Protein AF-A0A817EAD5-F1 (afdb_monomer_lite)

pLDDT: mean 82.47, std 17.19, range [37.88, 97.5]

Secondary structure (DSSP, 8-state):
-----EEEEE-TTTT-TT-HHHHHT-S-EEESSHHHHHHHHHH-TTS-EEEEEEHHHHHHHHHHHTT-TTEEEEEEE---GGG---

Radius of gyration: 13.23 Å; chains: 1; bounding box: 44×28×30 Å

Structure (mmCIF, N/CA/C/O backbone):
data_AF-A0A817EAD5-F1
#
_entry.id   AF-A0A817EAD5-F1
#
loop_
_atom_site.group_PDB
_atom_site.id
_atom_site.type_symbol
_atom_site.label_atom_id
_atom_site.labe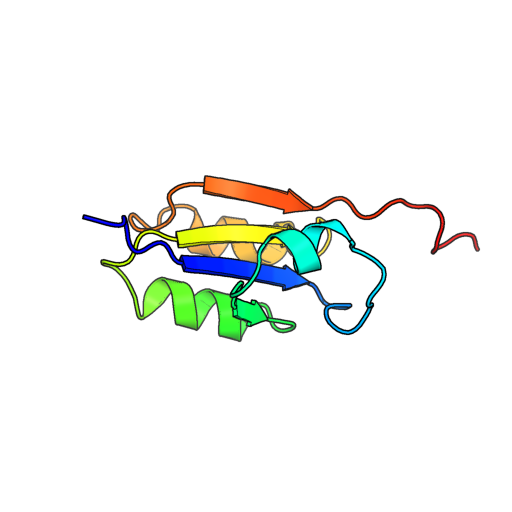l_alt_id
_atom_site.label_comp_id
_atom_site.label_asym_id
_atom_site.label_entity_id
_atom_site.label_seq_id
_atom_site.pdbx_PDB_ins_code
_atom_site.Cartn_x
_atom_site.Cartn_y
_atom_site.Cartn_z
_atom_site.occupancy
_atom_site.B_iso_or_equiv
_atom_site.auth_seq_id
_atom_site.auth_comp_id
_atom_site.auth_asym_id
_atom_site.auth_atom_id
_atom_site.pdbx_PDB_model_num
ATOM 1 N N . MET A 1 1 ? -18.049 -19.934 -0.274 1.00 40.31 1 MET A N 1
ATOM 2 C CA . MET A 1 1 ? -18.001 -18.485 0.002 1.00 40.31 1 MET A CA 1
ATOM 3 C C . MET A 1 1 ? -16.562 -18.055 -0.229 1.00 40.31 1 MET A C 1
ATOM 5 O O . MET A 1 1 ? -15.703 -18.519 0.508 1.00 40.31 1 MET A O 1
ATOM 9 N N . MET A 1 2 ? -16.270 -17.338 -1.317 1.00 50.97 2 MET A N 1
ATOM 10 C CA . MET A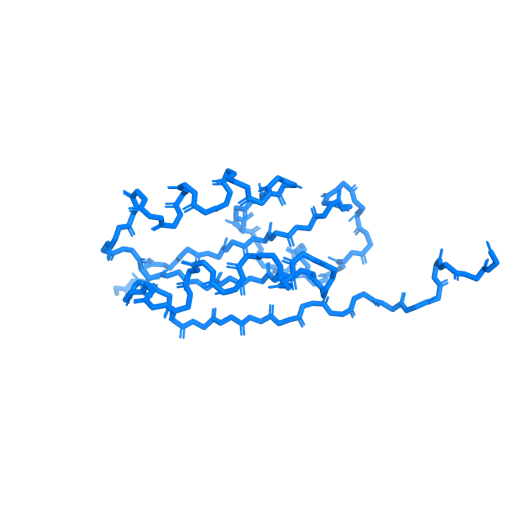 1 2 ? -14.922 -16.794 -1.527 1.00 50.97 2 MET A CA 1
ATOM 11 C C . MET A 1 2 ? -14.743 -15.621 -0.565 1.00 50.97 2 MET A C 1
ATOM 13 O O . MET A 1 2 ? -15.626 -14.773 -0.473 1.00 50.97 2 MET A O 1
ATOM 17 N N . LEU A 1 3 ? -13.645 -15.614 0.187 1.00 53.94 3 LEU A N 1
ATOM 18 C CA . LEU A 1 3 ? -13.247 -14.453 0.973 1.00 53.94 3 LEU A CA 1
ATOM 19 C C . LEU A 1 3 ? -12.919 -13.338 -0.021 1.00 53.94 3 LEU A C 1
ATOM 21 O O . LEU A 1 3 ? -12.039 -13.512 -0.860 1.00 53.94 3 LEU A O 1
ATOM 25 N N . GLN A 1 4 ? -13.658 -12.235 0.034 1.00 72.31 4 GLN A N 1
ATOM 26 C CA . GLN A 1 4 ? -13.336 -11.037 -0.728 1.00 72.31 4 GLN A CA 1
ATOM 27 C C . GLN A 1 4 ? -12.232 -10.312 0.043 1.00 72.31 4 GLN A C 1
ATOM 29 O O . GLN A 1 4 ? -12.447 -9.890 1.176 1.00 72.31 4 GLN A O 1
ATOM 34 N N . TYR A 1 5 ? -11.033 -10.265 -0.527 1.00 78.88 5 TYR A N 1
ATOM 35 C CA . TYR A 1 5 ? -9.873 -9.598 0.054 1.00 78.88 5 TYR A CA 1
ATOM 36 C C . TYR A 1 5 ? -9.317 -8.595 -0.951 1.00 78.88 5 TYR A C 1
ATOM 38 O O . TYR A 1 5 ? -9.323 -8.855 -2.155 1.00 78.88 5 TYR A O 1
ATOM 46 N N . ASN A 1 6 ? -8.818 -7.466 -0.456 1.00 91.38 6 ASN A N 1
ATOM 47 C CA . ASN A 1 6 ? -8.223 -6.433 -1.294 1.00 91.38 6 ASN A CA 1
ATOM 48 C C . ASN A 1 6 ? -6.701 -6.511 -1.181 1.00 91.38 6 ASN A C 1
ATOM 50 O O . ASN A 1 6 ? -6.140 -6.321 -0.102 1.00 91.38 6 ASN A O 1
ATOM 54 N N . ILE A 1 7 ? -6.027 -6.804 -2.293 1.00 93.38 7 ILE A N 1
ATOM 55 C CA . ILE A 1 7 ? -4.566 -6.719 -2.374 1.00 93.38 7 ILE A CA 1
ATOM 56 C C . ILE A 1 7 ? -4.219 -5.356 -2.949 1.00 93.38 7 ILE A C 1
ATOM 58 O O . ILE A 1 7 ? -4.596 -5.052 -4.080 1.00 93.38 7 ILE A O 1
ATOM 62 N N . LEU A 1 8 ? -3.479 -4.560 -2.184 1.00 94.19 8 LEU A N 1
ATOM 63 C CA . LEU A 1 8 ? -2.962 -3.276 -2.635 1.00 94.19 8 LEU A CA 1
ATOM 64 C C . LEU A 1 8 ? -1.462 -3.394 -2.894 1.00 94.19 8 LEU A C 1
ATOM 66 O O . LEU A 1 8 ? -0.733 -3.973 -2.090 1.00 94.19 8 LEU A O 1
ATOM 70 N N . TRP A 1 9 ? -0.996 -2.823 -3.998 1.00 93.00 9 TRP A N 1
ATOM 71 C CA . TRP A 1 9 ? 0.417 -2.734 -4.347 1.00 93.00 9 TRP A CA 1
ATOM 72 C C . TRP A 1 9 ? 0.830 -1.267 -4.444 1.00 93.00 9 TRP A C 1
ATOM 74 O O . TRP A 1 9 ? 0.462 -0.580 -5.398 1.00 93.00 9 TRP A O 1
ATOM 84 N N . LEU A 1 10 ? 1.608 -0.794 -3.474 1.00 92.88 10 LEU A N 1
ATOM 85 C CA . LEU A 1 10 ? 2.158 0.558 -3.446 1.00 92.88 10 LEU A CA 1
ATOM 86 C C . LEU A 1 10 ? 3.631 0.536 -3.863 1.00 92.88 10 LEU A C 1
ATOM 88 O O . LEU A 1 10 ? 4.495 0.081 -3.109 1.00 92.88 10 LEU A O 1
ATOM 92 N N . ASP A 1 11 ? 3.913 1.040 -5.063 1.00 88.88 11 ASP A N 1
ATOM 93 C CA . ASP A 1 11 ? 5.274 1.163 -5.581 1.00 88.88 11 ASP A CA 1
ATOM 94 C C . ASP A 1 11 ? 5.401 2.292 -6.617 1.00 88.88 11 ASP A C 1
ATOM 96 O O . ASP A 1 11 ? 4.555 2.437 -7.500 1.00 88.88 11 ASP A O 1
ATOM 100 N N . GLN A 1 12 ? 6.483 3.073 -6.542 1.00 82.56 12 GLN A N 1
ATOM 101 C CA . GLN A 1 12 ? 6.745 4.188 -7.465 1.00 82.56 12 GLN A CA 1
ATOM 102 C C . GLN A 1 12 ? 6.988 3.717 -8.907 1.00 82.56 12 GLN A C 1
ATOM 104 O O . GLN A 1 12 ? 6.571 4.396 -9.842 1.00 82.56 12 GLN A O 1
ATOM 109 N N . ASN A 1 13 ? 7.585 2.536 -9.092 1.00 72.56 13 ASN A N 1
ATOM 110 C CA . ASN A 1 13 ? 7.869 1.941 -10.399 1.00 72.56 13 ASN A CA 1
ATOM 111 C C . ASN A 1 13 ? 6.813 0.900 -10.790 1.00 72.56 13 ASN A C 1
ATOM 113 O O . ASN A 1 13 ? 7.108 -0.088 -11.463 1.00 72.56 13 ASN A O 1
ATOM 117 N N . SER A 1 14 ? 5.547 1.133 -10.428 1.00 58.00 14 SER A N 1
ATOM 118 C CA . SER A 1 14 ? 4.446 0.221 -10.762 1.00 58.00 14 SER A CA 1
ATOM 119 C C . SER A 1 14 ? 4.196 0.054 -12.278 1.00 58.00 14 SER A C 1
ATOM 121 O O . SER A 1 14 ? 3.328 -0.718 -12.679 1.00 58.00 14 SER A O 1
ATOM 123 N N . SER A 1 15 ? 4.936 0.731 -13.151 1.00 56.31 15 SER A N 1
ATOM 124 C CA . SER A 1 15 ? 4.927 0.479 -14.593 1.00 56.31 15 SER A CA 1
ATOM 125 C C . SER A 1 15 ? 5.936 -0.581 -15.049 1.00 56.31 15 SER A C 1
ATOM 127 O O . SER A 1 15 ? 5.898 -0.944 -16.221 1.00 56.31 15 SER A O 1
ATOM 129 N N . ASP A 1 16 ? 6.826 -1.078 -14.179 1.00 58.41 16 ASP A N 1
ATOM 130 C CA . ASP A 1 16 ? 7.817 -2.091 -14.553 1.00 58.41 16 ASP A CA 1
ATOM 131 C C . ASP A 1 16 ? 7.170 -3.493 -14.658 1.00 58.41 16 ASP A C 1
ATOM 133 O O . ASP A 1 16 ? 6.714 -4.051 -13.648 1.00 58.41 16 ASP A O 1
ATOM 137 N N . PRO A 1 17 ? 7.129 -4.106 -15.859 1.00 53.41 17 PRO A N 1
ATOM 138 C CA . PRO A 1 17 ? 6.613 -5.458 -16.057 1.00 53.41 17 PRO A CA 1
ATOM 139 C C . PRO A 1 17 ? 7.441 -6.544 -15.343 1.00 53.41 17 PRO A C 1
ATOM 141 O O . PRO A 1 17 ? 7.014 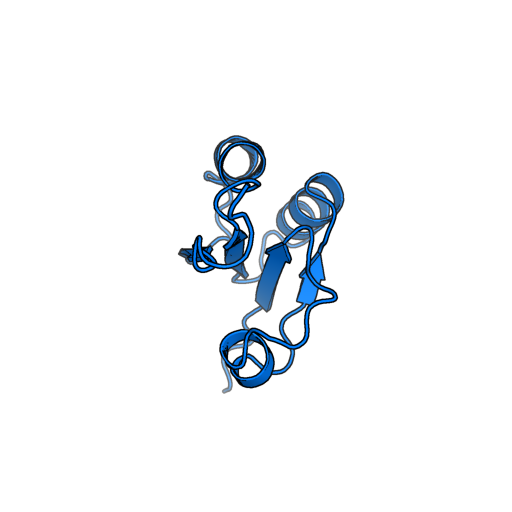-7.701 -15.308 1.00 53.41 17 PRO A O 1
ATOM 144 N N . MET A 1 18 ? 8.623 -6.219 -14.792 1.00 50.41 18 MET A N 1
ATOM 145 C CA . MET A 1 18 ? 9.591 -7.205 -14.287 1.00 50.41 18 MET A CA 1
ATOM 146 C C . MET A 1 18 ? 9.199 -7.965 -13.019 1.00 50.41 18 MET A C 1
ATOM 148 O O . MET A 1 18 ? 9.798 -9.010 -12.750 1.00 50.41 18 MET A O 1
ATOM 152 N N . SER A 1 19 ? 8.193 -7.557 -12.242 1.00 59.12 19 SER A N 1
ATOM 153 C CA . SER A 1 19 ? 7.768 -8.412 -11.127 1.00 59.12 19 SER A CA 1
ATOM 154 C C . SER A 1 19 ? 6.780 -9.470 -11.624 1.00 59.12 19 SER A C 1
ATOM 156 O O . SER A 1 19 ? 5.564 -9.352 -11.497 1.00 59.12 19 SER A O 1
ATOM 158 N N . SER A 1 20 ? 7.313 -10.584 -12.137 1.00 65.31 20 SER A N 1
ATOM 159 C CA . SER A 1 20 ? 6.561 -11.840 -12.337 1.00 65.31 20 SER A CA 1
ATOM 160 C C . SER A 1 20 ? 5.699 -12.220 -11.120 1.00 65.31 20 SER A C 1
ATOM 162 O O . SER A 1 20 ? 4.714 -12.943 -11.245 1.00 65.31 20 SER A O 1
ATOM 164 N N . PHE A 1 21 ? 6.059 -11.710 -9.941 1.00 74.88 21 PHE A N 1
ATOM 165 C CA . PHE A 1 21 ? 5.273 -11.767 -8.723 1.00 74.88 21 PHE A CA 1
ATOM 166 C C . PHE A 1 21 ? 3.973 -10.950 -8.784 1.00 74.88 21 PHE A C 1
ATOM 168 O O . PHE A 1 21 ? 2.921 -11.518 -8.517 1.00 74.88 21 PHE A O 1
ATOM 175 N N . ARG A 1 22 ? 3.989 -9.672 -9.192 1.00 76.19 22 ARG A N 1
ATOM 176 C CA . ARG A 1 22 ? 2.762 -8.863 -9.282 1.00 76.19 22 ARG A CA 1
ATOM 177 C C . ARG A 1 22 ? 1.774 -9.426 -10.294 1.00 76.19 22 ARG A C 1
ATOM 179 O O . ARG A 1 22 ? 0.592 -9.504 -9.992 1.00 76.19 22 ARG A O 1
ATOM 186 N N . ALA A 1 23 ? 2.252 -9.894 -11.446 1.00 75.75 23 ALA A N 1
ATOM 187 C CA . ALA A 1 23 ? 1.390 -10.551 -12.431 1.00 75.75 23 ALA A CA 1
ATOM 188 C C . ALA A 1 23 ? 0.688 -11.803 -11.861 1.00 75.75 23 ALA A C 1
ATOM 190 O O . ALA A 1 23 ? -0.443 -12.100 -12.232 1.00 75.75 23 ALA A O 1
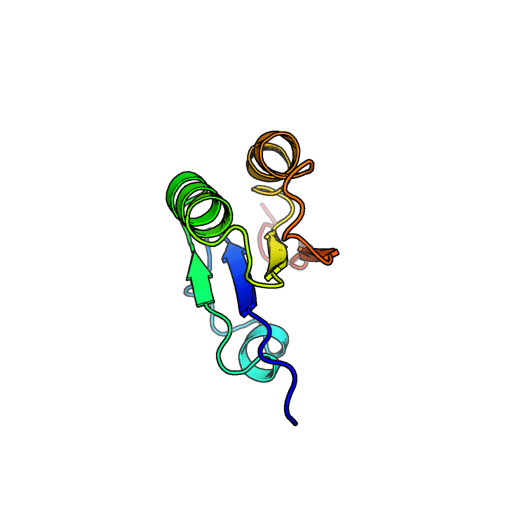ATOM 191 N N . LYS A 1 24 ? 1.329 -12.520 -10.925 1.00 81.38 24 LYS A N 1
ATOM 192 C CA . LYS A 1 24 ? 0.731 -13.675 -10.229 1.00 81.38 24 LYS A CA 1
ATOM 193 C C . LYS A 1 24 ? -0.298 -13.288 -9.166 1.00 81.38 24 LYS A C 1
ATOM 195 O O . LYS A 1 24 ? -1.069 -14.151 -8.762 1.00 81.38 24 LYS A O 1
ATOM 200 N N . LEU A 1 25 ? -0.314 -12.033 -8.713 1.00 79.81 25 LEU A N 1
ATOM 201 C CA . LEU A 1 25 ? -1.298 -11.540 -7.746 1.00 79.81 25 LEU A CA 1
ATOM 202 C C . LEU A 1 25 ? -2.652 -11.209 -8.392 1.00 79.81 25 LEU A C 1
ATOM 204 O O . LEU A 1 25 ? -3.616 -10.995 -7.662 1.00 79.81 25 LEU A O 1
ATOM 208 N N . GLY A 1 26 ? -2.745 -11.205 -9.727 1.00 79.88 26 GLY A N 1
ATOM 209 C CA . GLY A 1 26 ? -3.995 -10.964 -10.447 1.00 79.88 26 GLY A CA 1
ATOM 210 C C . GLY A 1 26 ? -4.503 -9.535 -10.252 1.00 79.88 26 GLY A C 1
ATOM 211 O O . GLY A 1 26 ? -3.794 -8.582 -10.572 1.00 79.88 26 GLY A O 1
ATOM 212 N N . ASP A 1 27 ? -5.710 -9.396 -9.702 1.00 81.12 27 ASP A N 1
ATOM 213 C CA . ASP A 1 27 ? -6.467 -8.140 -9.568 1.00 81.12 27 ASP A CA 1
ATOM 214 C C . ASP A 1 27 ? -5.969 -7.225 -8.427 1.00 81.12 27 ASP A C 1
ATOM 216 O O . ASP A 1 27 ? -6.750 -6.537 -7.770 1.00 81.12 27 ASP A O 1
ATOM 220 N N . ALA A 1 28 ? -4.660 -7.212 -8.158 1.00 88.44 28 ALA A N 1
ATOM 221 C CA . ALA A 1 28 ? -4.084 -6.313 -7.164 1.00 88.44 28 ALA A CA 1
ATOM 222 C C . ALA A 1 28 ? -4.259 -4.850 -7.602 1.00 88.44 28 ALA A C 1
ATOM 224 O O . ALA A 1 28 ? -3.769 -4.439 -8.659 1.00 88.44 28 ALA A O 1
ATOM 225 N N . GLN A 1 29 ? -4.914 -4.047 -6.765 1.00 91.62 29 GLN A N 1
ATOM 226 C CA . GLN A 1 29 ? -5.076 -2.619 -7.004 1.00 91.62 29 GLN A CA 1
ATOM 227 C C . GLN A 1 29 ? -3.759 -1.899 -6.735 1.00 91.62 29 GLN A C 1
ATOM 229 O O . GLN A 1 29 ? -3.101 -2.131 -5.723 1.00 91.62 29 GLN A O 1
ATOM 234 N N . THR A 1 30 ? -3.353 -1.016 -7.641 1.00 91.00 30 THR A N 1
ATOM 235 C CA . THR A 1 30 ? -2.002 -0.455 -7.609 1.00 91.00 30 THR A CA 1
ATOM 236 C C . THR A 1 30 ? -1.996 1.042 -7.427 1.00 91.00 30 THR A C 1
ATOM 238 O O . THR A 1 30 ? -2.765 1.751 -8.072 1.00 91.00 30 THR A O 1
ATOM 241 N N . PHE A 1 31 ? -1.068 1.508 -6.602 1.00 93.31 31 PHE A N 1
ATOM 242 C CA . PHE A 1 31 ? -0.849 2.912 -6.306 1.00 93.31 31 PHE A CA 1
ATOM 243 C C . PHE A 1 31 ? 0.620 3.257 -6.536 1.00 93.31 31 PHE A C 1
ATOM 245 O O . PHE A 1 31 ? 1.517 2.503 -6.161 1.00 93.31 31 PHE A O 1
ATOM 252 N N . THR A 1 32 ? 0.865 4.417 -7.135 1.00 91.12 32 THR A N 1
ATOM 253 C CA . THR A 1 32 ? 2.200 5.034 -7.229 1.00 91.12 32 THR A CA 1
ATOM 254 C C . THR A 1 32 ? 2.373 6.178 -6.237 1.00 91.12 32 THR A C 1
ATOM 256 O O . THR A 1 32 ? 3.498 6.575 -5.941 1.00 91.12 32 THR A O 1
ATOM 259 N N . ASN A 1 33 ? 1.261 6.704 -5.719 1.00 93.69 33 ASN A N 1
ATOM 260 C CA . ASN A 1 33 ? 1.210 7.795 -4.763 1.00 93.69 33 ASN A CA 1
ATOM 261 C C . ASN A 1 33 ? 0.830 7.262 -3.374 1.00 93.69 33 ASN A C 1
ATOM 263 O O . ASN A 1 33 ? -0.139 6.515 -3.222 1.00 93.69 33 ASN A O 1
ATOM 267 N N . VAL A 1 34 ? 1.592 7.667 -2.359 1.00 94.81 34 VAL A N 1
ATOM 268 C CA . VAL A 1 34 ? 1.386 7.248 -0.968 1.00 94.81 34 VAL A CA 1
ATOM 269 C C . VAL A 1 34 ? 0.051 7.756 -0.418 1.00 94.81 34 VAL A C 1
ATOM 271 O O . VAL A 1 34 ? -0.677 6.989 0.208 1.00 94.81 34 VAL A O 1
ATOM 274 N N . ASN A 1 35 ? -0.312 9.010 -0.692 1.00 96.50 35 ASN A N 1
ATOM 275 C CA . ASN A 1 35 ? -1.536 9.617 -0.167 1.00 96.50 35 ASN A CA 1
ATOM 276 C C . ASN A 1 35 ? -2.790 8.946 -0.725 1.00 96.50 35 ASN A C 1
ATOM 278 O O . ASN A 1 35 ? -3.720 8.686 0.033 1.00 96.50 35 ASN A O 1
ATOM 282 N N . ASP A 1 36 ? -2.795 8.602 -2.013 1.00 97.25 36 ASP A N 1
ATOM 283 C CA . ASP A 1 36 ? -3.927 7.908 -2.636 1.00 97.25 36 ASP A CA 1
ATOM 284 C C . ASP A 1 36 ? -4.126 6.517 -2.011 1.00 97.25 36 ASP A C 1
ATOM 286 O O . ASP A 1 36 ? -5.254 6.105 -1.729 1.00 97.25 36 ASP A O 1
ATOM 290 N N . CYS A 1 37 ? -3.026 5.813 -1.715 1.00 96.69 37 CYS A N 1
ATOM 291 C CA . CYS A 1 37 ? -3.071 4.528 -1.019 1.00 96.69 37 CYS A CA 1
ATOM 292 C C . CYS A 1 37 ? -3.616 4.671 0.412 1.00 96.69 37 CYS A C 1
ATOM 294 O O . CYS A 1 37 ? -4.444 3.865 0.838 1.00 96.69 37 CYS A O 1
ATOM 296 N N . ILE A 1 38 ? -3.179 5.695 1.155 1.00 97.19 38 ILE A N 1
ATOM 297 C CA . ILE A 1 38 ? -3.662 5.975 2.519 1.00 97.19 38 ILE A CA 1
ATOM 298 C C . ILE A 1 38 ? -5.158 6.292 2.499 1.00 97.19 38 ILE A C 1
ATOM 300 O O . ILE A 1 38 ? -5.924 5.700 3.261 1.00 97.19 38 ILE A O 1
ATOM 304 N N . GLN A 1 39 ? -5.586 7.185 1.603 1.00 97.50 39 GLN A N 1
ATOM 305 C CA . GLN A 1 39 ? -6.991 7.563 1.462 1.00 97.50 39 GLN A CA 1
ATOM 306 C C . GLN A 1 39 ? -7.866 6.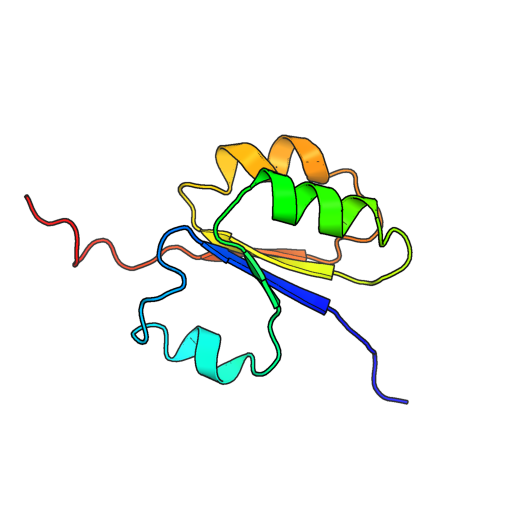357 1.119 1.00 97.50 39 GLN A C 1
ATOM 308 O O . GLN A 1 39 ? -8.963 6.220 1.663 1.00 97.50 39 GLN A O 1
ATOM 313 N N . TYR A 1 40 ? -7.385 5.452 0.265 1.00 96.44 40 TYR A N 1
ATOM 314 C CA . TYR A 1 40 ? -8.108 4.223 -0.042 1.00 96.44 40 TYR A CA 1
ATOM 315 C C . TYR A 1 40 ? -8.296 3.347 1.204 1.00 96.44 40 TYR A C 1
ATOM 317 O O . TYR A 1 40 ? -9.423 2.962 1.513 1.00 96.44 40 TYR A O 1
ATOM 325 N N . ILE A 1 41 ? -7.224 3.086 1.961 1.00 96.19 41 ILE A N 1
ATOM 326 C CA . ILE A 1 41 ? -7.284 2.257 3.178 1.00 96.19 41 ILE A CA 1
ATOM 327 C C . ILE A 1 41 ? -8.258 2.853 4.200 1.00 96.19 41 ILE A C 1
ATOM 329 O O . ILE A 1 41 ? -9.071 2.131 4.773 1.00 96.19 41 ILE A O 1
ATOM 333 N N . GLN A 1 42 ? -8.213 4.169 4.401 1.00 95.25 42 GLN A N 1
ATOM 334 C CA . GLN A 1 42 ? -9.055 4.859 5.381 1.00 95.25 42 GLN A CA 1
ATOM 335 C C . GLN A 1 42 ? -10.527 4.960 4.953 1.00 95.25 42 GLN A C 1
ATOM 337 O O . GLN A 1 42 ? -11.413 4.966 5.806 1.00 95.25 42 GLN A O 1
ATOM 342 N N . SER A 1 43 ? -10.806 5.025 3.648 1.00 95.88 43 SER A N 1
ATOM 343 C CA . SER A 1 43 ? -12.179 5.087 3.121 1.00 95.88 43 SER A CA 1
ATOM 344 C C . SER A 1 43 ? -12.889 3.730 3.073 1.00 95.88 43 SER A C 1
ATOM 346 O O . SER A 1 43 ? -14.111 3.705 2.930 1.00 95.88 43 SER A O 1
ATOM 348 N N . HIS A 1 44 ? -12.164 2.622 3.267 1.00 93.88 44 HIS A N 1
ATOM 349 C CA . HIS A 1 44 ? -12.703 1.255 3.260 1.00 93.88 44 HIS A CA 1
ATOM 350 C C . HIS A 1 44 ? -12.479 0.532 4.605 1.00 93.88 44 HIS A C 1
ATOM 352 O O . HIS A 1 44 ? -11.858 -0.533 4.647 1.00 93.88 44 HIS A O 1
ATOM 358 N N . PRO A 1 45 ? -12.981 1.062 5.738 1.00 93.12 45 PRO A N 1
ATOM 359 C CA . PRO A 1 45 ? -12.634 0.577 7.080 1.00 93.12 45 PRO A CA 1
ATOM 360 C C . PRO A 1 45 ? -13.138 -0.838 7.416 1.00 93.12 45 PRO A C 1
ATOM 362 O O . PRO A 1 45 ? -12.739 -1.392 8.435 1.00 93.12 45 PRO A O 1
ATOM 365 N N . ASN A 1 46 ? -14.014 -1.423 6.594 1.00 92.50 46 ASN A N 1
ATOM 366 C CA . ASN A 1 46 ? -14.568 -2.765 6.811 1.00 92.50 46 ASN A CA 1
ATOM 367 C C . ASN A 1 46 ? -13.960 -3.828 5.885 1.00 92.50 46 ASN A C 1
ATOM 369 O O . ASN A 1 46 ? -14.269 -5.011 6.031 1.00 92.50 46 ASN A O 1
ATOM 373 N N . ASP A 1 47 ? -13.108 -3.420 4.945 1.00 92.25 47 ASP A N 1
ATOM 374 C CA . ASP A 1 47 ? -12.588 -4.310 3.918 1.00 92.25 47 ASP A CA 1
ATOM 375 C C . ASP A 1 47 ? -11.237 -4.892 4.347 1.00 92.25 47 ASP A C 1
ATOM 377 O O . ASP A 1 47 ? -10.312 -4.125 4.598 1.00 92.25 47 ASP A O 1
ATOM 381 N N . PRO A 1 48 ? -11.055 -6.222 4.398 1.00 94.19 48 PRO A N 1
ATOM 382 C CA . PRO A 1 48 ? -9.762 -6.803 4.737 1.00 94.19 48 PRO A CA 1
ATOM 383 C C . PRO A 1 48 ? -8.729 -6.499 3.643 1.00 94.19 48 PRO A C 1
ATOM 385 O O . PRO A 1 48 ? -8.853 -6.949 2.497 1.00 94.19 48 PRO A O 1
ATOM 388 N N . ILE A 1 49 ? -7.692 -5.749 4.013 1.00 95.31 49 ILE A N 1
ATOM 389 C CA . ILE A 1 49 ? -6.646 -5.261 3.116 1.00 95.31 49 ILE A CA 1
ATOM 390 C C . ILE A 1 49 ? -5.312 -5.950 3.409 1.00 95.31 49 ILE A C 1
ATOM 392 O O . ILE A 1 49 ? -4.815 -5.962 4.537 1.00 95.31 49 ILE A O 1
ATOM 396 N N . TYR A 1 50 ? -4.693 -6.457 2.349 1.00 95.00 50 TYR A N 1
ATOM 397 C CA . TYR A 1 50 ? -3.306 -6.902 2.322 1.00 95.00 50 TYR A CA 1
ATOM 398 C C . TYR A 1 50 ? -2.492 -5.875 1.542 1.00 95.00 50 TYR A C 1
ATOM 400 O O . TYR A 1 50 ? -2.694 -5.704 0.339 1.00 95.00 50 TYR A O 1
ATOM 408 N N . LEU A 1 51 ? -1.573 -5.187 2.214 1.00 95.31 51 LEU A N 1
ATOM 409 C CA . LEU A 1 51 ? -0.731 -4.179 1.578 1.00 95.31 51 LEU A CA 1
ATOM 410 C C . LEU A 1 51 ? 0.627 -4.779 1.228 1.00 95.31 51 LEU A C 1
ATOM 412 O O . LEU A 1 51 ? 1.346 -5.249 2.104 1.00 95.31 51 LEU A O 1
ATOM 416 N N . ILE A 1 52 ? 1.012 -4.696 -0.036 1.00 93.50 52 ILE A N 1
ATOM 417 C CA . ILE A 1 52 ? 2.379 -4.906 -0.497 1.00 93.50 52 ILE A CA 1
ATOM 418 C C . ILE A 1 52 ? 2.956 -3.529 -0.804 1.00 93.50 52 ILE A C 1
ATOM 420 O O . ILE A 1 52 ? 2.402 -2.792 -1.616 1.00 93.50 52 ILE A O 1
ATOM 424 N N . VAL A 1 53 ? 4.053 -3.164 -0.150 1.00 92.94 53 VAL A N 1
ATOM 425 C CA . VAL A 1 53 ? 4.656 -1.833 -0.282 1.00 92.94 53 VAL A CA 1
ATOM 426 C C . VAL A 1 53 ? 6.155 -1.937 -0.503 1.00 92.94 53 VAL A C 1
ATOM 428 O O . VAL A 1 53 ? 6.830 -2.734 0.154 1.00 92.94 53 VAL A O 1
ATOM 431 N N . SER A 1 54 ? 6.698 -1.130 -1.414 1.00 89.31 54 SER A N 1
ATOM 432 C CA . SER A 1 54 ? 8.143 -1.075 -1.602 1.00 89.31 54 SER A CA 1
ATOM 433 C C . SER A 1 54 ? 8.870 -0.426 -0.430 1.00 89.31 54 SER A C 1
ATOM 435 O O . SER A 1 54 ? 8.370 0.487 0.230 1.00 89.31 54 SER A O 1
ATOM 437 N N . GLY A 1 55 ? 10.085 -0.906 -0.155 1.00 86.06 55 GLY A N 1
ATOM 438 C CA . GLY A 1 55 ? 10.853 -0.478 1.018 1.00 86.06 55 GLY A CA 1
ATOM 439 C C . GLY A 1 55 ? 11.094 1.031 1.127 1.00 86.06 55 GLY A C 1
ATOM 440 O O . GLY A 1 55 ? 11.154 1.555 2.240 1.00 86.06 55 GLY A O 1
ATOM 441 N N . SER A 1 56 ? 11.195 1.739 -0.001 1.00 85.88 56 SER A N 1
ATOM 442 C CA . SER A 1 56 ? 11.330 3.201 -0.033 1.00 85.88 56 SER A CA 1
ATOM 443 C C . SER A 1 56 ? 10.079 3.912 0.492 1.00 85.88 56 SER A C 1
ATOM 445 O O . SER A 1 56 ? 10.209 4.851 1.274 1.00 85.88 56 SER A O 1
ATOM 447 N N . LEU A 1 57 ? 8.887 3.434 0.125 1.00 91.88 57 LEU A N 1
ATOM 448 C CA . LEU A 1 57 ? 7.600 4.039 0.488 1.00 91.88 57 LEU A CA 1
ATOM 449 C C . LEU A 1 57 ? 7.055 3.544 1.832 1.00 91.88 57 LEU A C 1
ATOM 451 O O . LEU A 1 57 ? 6.269 4.234 2.479 1.00 91.88 57 LEU A O 1
ATOM 455 N N . ALA A 1 58 ? 7.494 2.370 2.290 1.00 92.31 58 ALA A N 1
ATOM 456 C CA . ALA A 1 58 ? 7.048 1.778 3.550 1.00 92.31 58 ALA A CA 1
ATOM 457 C C . ALA A 1 58 ? 7.264 2.715 4.750 1.00 92.31 58 ALA A C 1
ATOM 459 O O . ALA A 1 58 ? 6.414 2.802 5.633 1.00 92.31 58 ALA A O 1
ATOM 460 N N . LYS A 1 59 ? 8.384 3.451 4.759 1.00 90.38 59 LYS A N 1
ATOM 461 C CA . LYS A 1 59 ? 8.735 4.398 5.830 1.00 90.38 59 LYS A CA 1
ATOM 462 C C . LYS A 1 59 ? 7.759 5.568 5.943 1.00 90.38 59 LYS A C 1
ATOM 464 O O . LYS A 1 59 ? 7.636 6.136 7.021 1.00 90.38 59 LYS A O 1
ATOM 469 N N . GLU A 1 60 ? 7.107 5.926 4.844 1.00 93.56 60 GLU A N 1
ATOM 470 C CA . GLU A 1 60 ? 6.132 7.012 4.794 1.00 93.56 60 GLU A CA 1
ATOM 471 C C . GLU A 1 60 ? 4.726 6.495 5.109 1.00 93.56 60 GLU A C 1
ATOM 473 O O . GLU A 1 60 ? 4.032 7.066 5.943 1.00 93.56 60 GLU A O 1
ATOM 478 N N . VAL A 1 61 ? 4.324 5.375 4.496 1.00 95.38 61 VAL A N 1
ATOM 479 C CA . VAL A 1 61 ? 2.946 4.880 4.612 1.00 95.38 61 VAL A CA 1
ATOM 480 C C . VAL A 1 61 ? 2.672 4.180 5.945 1.00 95.38 61 VAL A C 1
ATOM 482 O O . VAL A 1 61 ? 1.651 4.446 6.575 1.00 95.38 61 VAL A O 1
ATOM 485 N N . VAL A 1 62 ? 3.570 3.297 6.406 1.00 94.69 62 VAL A N 1
ATOM 486 C CA . VAL A 1 62 ? 3.292 2.381 7.528 1.00 94.69 62 VAL A CA 1
ATOM 487 C C . VAL A 1 62 ? 2.994 3.133 8.829 1.00 94.69 62 VAL A C 1
ATOM 489 O O . VAL A 1 62 ? 1.993 2.796 9.459 1.00 94.69 62 VAL A O 1
ATOM 492 N N . PRO A 1 63 ? 3.756 4.174 9.228 1.00 95.75 63 PRO A N 1
ATOM 493 C CA . PRO A 1 63 ? 3.460 4.926 10.448 1.00 95.75 63 PRO A CA 1
ATOM 494 C C . PRO A 1 63 ? 2.082 5.600 10.459 1.00 95.75 63 PRO A C 1
ATOM 496 O O . PRO A 1 63 ? 1.566 5.886 11.532 1.00 95.75 63 PRO A O 1
ATOM 499 N N . VAL A 1 64 ? 1.482 5.856 9.293 1.00 96.50 64 VAL A N 1
ATOM 500 C CA . VAL A 1 64 ? 0.164 6.505 9.191 1.00 96.50 64 VAL A CA 1
ATOM 501 C C . VAL A 1 64 ? -0.974 5.493 9.299 1.00 96.50 64 VAL A C 1
ATOM 503 O O . VAL A 1 64 ? -2.038 5.816 9.821 1.00 96.50 64 VAL A O 1
ATOM 506 N N . ILE A 1 65 ? -0.769 4.271 8.799 1.00 95.06 65 ILE A N 1
ATOM 507 C CA . ILE A 1 65 ? -1.849 3.289 8.643 1.00 95.06 65 ILE A CA 1
ATOM 508 C C . ILE A 1 65 ? -1.765 2.111 9.615 1.00 95.06 65 ILE A C 1
ATOM 510 O O . ILE A 1 65 ? -2.728 1.356 9.663 1.00 95.06 65 ILE A O 1
ATOM 514 N N . TYR A 1 66 ? -0.677 1.923 10.376 1.00 92.75 66 TYR A N 1
ATOM 515 C CA . TYR A 1 66 ? -0.450 0.692 11.159 1.00 92.75 66 TYR A CA 1
ATOM 516 C C . TYR A 1 66 ? -1.538 0.370 12.198 1.00 92.75 66 TYR A C 1
ATOM 518 O O . TYR A 1 66 ? -1.678 -0.789 12.576 1.00 92.75 66 TYR A O 1
ATOM 526 N N . GLU A 1 67 ? -2.307 1.364 12.650 1.00 92.44 67 GLU A N 1
ATOM 527 C CA . GLU A 1 67 ? -3.434 1.178 13.582 1.00 92.44 67 GLU A CA 1
ATOM 528 C C . GLU A 1 67 ? -4.767 0.879 12.878 1.00 92.44 67 GLU A C 1
ATOM 530 O O . GLU A 1 67 ? -5.780 0.645 13.536 1.00 92.44 67 GLU A O 1
ATOM 535 N N . SER A 1 68 ? -4.794 0.886 11.543 1.00 94.56 68 SER A N 1
ATOM 536 C CA . SER A 1 68 ? -6.013 0.647 10.771 1.00 94.56 68 SER A CA 1
ATOM 537 C C . SER A 1 68 ? -6.451 -0.805 10.935 1.00 94.56 68 SER A C 1
ATOM 539 O O . SER A 1 68 ? -5.768 -1.733 10.507 1.00 94.56 68 SER A O 1
ATOM 541 N N . SER A 1 69 ? -7.623 -1.005 11.537 1.00 93.75 69 SER A N 1
ATOM 542 C CA . SER A 1 69 ? -8.161 -2.328 11.881 1.00 93.75 69 SER A CA 1
ATOM 543 C C . SER A 1 69 ? -8.445 -3.230 10.680 1.00 93.75 69 SER A C 1
ATOM 545 O O . SER A 1 69 ? -8.633 -4.433 10.838 1.00 93.75 69 SER A O 1
ATOM 547 N N . ASN A 1 70 ? -8.523 -2.644 9.488 1.00 94.25 70 ASN A N 1
ATOM 548 C CA . ASN A 1 70 ? -8.801 -3.327 8.235 1.00 94.25 70 ASN A CA 1
ATOM 549 C C . ASN A 1 70 ? -7.531 -3.857 7.547 1.00 94.25 70 ASN A C 1
ATOM 551 O O . ASN A 1 70 ? -7.631 -4.644 6.607 1.00 94.25 70 ASN A O 1
ATOM 555 N N . LEU A 1 71 ? -6.337 -3.488 8.026 1.00 94.81 71 LEU A N 1
ATOM 556 C CA . LEU A 1 71 ? -5.081 -4.069 7.562 1.00 94.81 71 LEU A CA 1
ATOM 557 C C . LEU A 1 71 ? -4.873 -5.451 8.173 1.00 94.81 71 LEU A C 1
ATOM 559 O O . LEU A 1 71 ? -4.623 -5.598 9.367 1.00 94.81 71 LEU A O 1
ATOM 563 N N . VAL A 1 72 ? -4.914 -6.471 7.323 1.00 95.25 72 VAL A N 1
ATOM 564 C CA . VAL A 1 72 ? -4.661 -7.854 7.731 1.00 95.25 72 VAL A CA 1
ATOM 565 C C . VAL A 1 72 ? -3.163 -8.127 7.815 1.00 95.25 72 VAL A C 1
ATOM 567 O O . VAL A 1 72 ? -2.695 -8.759 8.759 1.00 95.25 72 VAL A O 1
ATOM 570 N N . GLN A 1 73 ? -2.404 -7.672 6.816 1.00 94.69 73 GLN A N 1
ATOM 571 C CA . GLN A 1 73 ? -0.959 -7.868 6.759 1.00 94.69 73 GLN A CA 1
ATOM 572 C C . GLN A 1 73 ? -0.307 -6.829 5.849 1.00 94.69 73 GLN A C 1
ATOM 574 O O . GLN A 1 73 ? -0.833 -6.489 4.787 1.00 94.69 73 GLN A O 1
ATOM 579 N N . ILE A 1 74 ? 0.886 -6.390 6.246 1.00 95.00 74 ILE A N 1
ATOM 580 C CA . ILE A 1 74 ? 1.784 -5.592 5.412 1.00 95.00 74 ILE A CA 1
ATOM 581 C C . ILE A 1 74 ? 2.952 -6.483 4.979 1.00 95.00 74 ILE A C 1
ATOM 583 O O . ILE A 1 74 ? 3.595 -7.123 5.816 1.00 95.00 74 ILE A O 1
ATOM 587 N N . PHE A 1 75 ? 3.218 -6.522 3.677 1.00 92.81 75 PHE A N 1
ATOM 588 C CA . PHE A 1 75 ? 4.355 -7.183 3.054 1.00 92.81 75 PHE A CA 1
ATOM 589 C C . PHE A 1 75 ? 5.312 -6.129 2.509 1.00 92.81 75 PHE A C 1
ATOM 591 O O . PHE A 1 75 ? 4.923 -5.245 1.746 1.00 92.81 75 PHE A O 1
ATOM 598 N N . LEU A 1 76 ? 6.583 -6.250 2.878 1.00 89.81 76 LEU A N 1
ATOM 599 C CA . LEU A 1 76 ? 7.632 -5.392 2.354 1.00 89.81 76 LEU A CA 1
ATOM 600 C C . LEU A 1 76 ? 8.174 -5.991 1.056 1.00 89.81 76 LEU A C 1
ATOM 602 O O . LEU A 1 76 ? 8.787 -7.060 1.066 1.00 89.81 76 LEU A O 1
ATOM 606 N N . PHE A 1 77 ? 7.964 -5.299 -0.059 1.00 85.56 77 PHE A N 1
ATOM 607 C CA . PHE A 1 77 ? 8.587 -5.650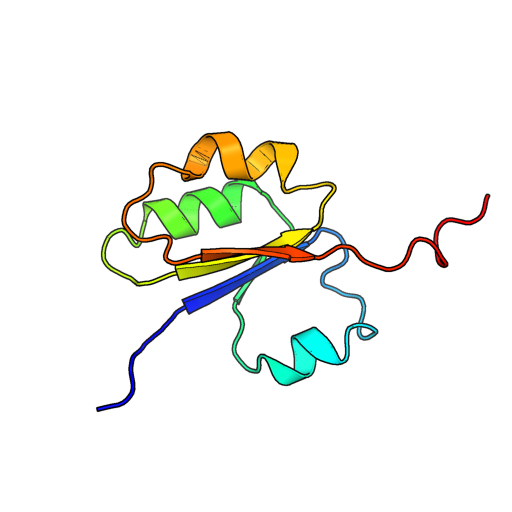 -1.325 1.00 85.56 77 PHE A CA 1
ATOM 608 C C . PHE A 1 77 ? 9.963 -4.990 -1.423 1.00 85.56 77 PHE A C 1
ATOM 610 O O . PHE A 1 77 ? 10.105 -3.783 -1.631 1.00 85.56 77 PHE A O 1
ATOM 617 N N . CYS A 1 78 ? 10.999 -5.805 -1.275 1.00 76.44 78 CYS A N 1
ATOM 618 C CA . CYS A 1 78 ? 12.368 -5.408 -1.557 1.00 76.44 78 CYS A CA 1
ATOM 619 C C . CYS A 1 78 ? 12.692 -5.838 -2.990 1.00 76.44 78 CYS A C 1
ATOM 621 O O . CYS A 1 78 ? 13.043 -6.994 -3.224 1.00 76.44 78 CYS A O 1
ATOM 623 N N . GLY A 1 79 ? 12.541 -4.928 -3.955 1.00 66.31 79 GLY A N 1
ATOM 624 C CA . GLY A 1 79 ? 13.087 -5.139 -5.296 1.00 66.31 79 GLY A CA 1
ATOM 625 C C . GLY A 1 79 ? 14.601 -5.377 -5.219 1.00 66.31 79 GLY A C 1
ATOM 626 O O . GLY A 1 79 ? 15.278 -4.832 -4.345 1.00 66.31 79 GLY A O 1
ATOM 627 N N . SER A 1 80 ? 15.144 -6.225 -6.092 1.00 52.41 80 SER A N 1
ATOM 628 C CA . SER A 1 80 ? 16.582 -6.507 -6.113 1.00 52.41 80 SER A CA 1
ATOM 629 C C . SER A 1 80 ? 17.381 -5.233 -6.405 1.00 52.41 80 SER A C 1
ATOM 631 O O . SER A 1 80 ? 17.121 -4.556 -7.394 1.00 52.41 80 SER A O 1
ATOM 633 N N . ILE A 1 81 ? 18.410 -4.962 -5.596 1.00 50.12 81 ILE A N 1
ATOM 634 C CA . ILE A 1 81 ? 19.373 -3.847 -5.742 1.00 50.12 81 ILE A CA 1
ATOM 635 C C . ILE A 1 81 ? 20.128 -3.853 -7.096 1.00 50.12 81 ILE A C 1
ATOM 637 O O . ILE A 1 81 ? 20.823 -2.899 -7.424 1.00 50.12 81 ILE A O 1
ATOM 641 N N . SER A 1 82 ? 19.964 -4.870 -7.944 1.00 47.84 82 SER A N 1
ATOM 642 C CA . SER A 1 82 ? 20.691 -5.022 -9.211 1.00 47.84 82 SER A CA 1
ATOM 643 C C . SER A 1 82 ? 20.254 -4.098 -10.362 1.00 47.84 82 SER A C 1
ATOM 645 O O . SER A 1 82 ? 20.648 -4.346 -11.497 1.00 47.84 82 SER A O 1
ATOM 647 N N . THR A 1 83 ? 19.461 -3.051 -10.115 1.00 48.31 83 THR A N 1
ATOM 648 C CA . THR A 1 83 ? 19.072 -2.061 -11.149 1.00 48.31 83 THR A CA 1
ATOM 649 C C . THR A 1 83 ? 19.453 -0.621 -10.782 1.00 48.31 83 THR A C 1
ATOM 651 O O . THR A 1 83 ? 19.227 0.291 -11.566 1.00 48.31 83 THR A O 1
ATOM 654 N N . TYR A 1 84 ? 20.102 -0.413 -9.632 1.00 46.66 84 TYR A N 1
ATOM 655 C CA . TYR A 1 84 ? 20.710 0.869 -9.255 1.00 46.66 84 TYR A CA 1
ATOM 656 C C . TYR A 1 84 ? 22.192 0.657 -8.928 1.00 46.66 84 TYR A C 1
ATOM 658 O O . TYR A 1 84 ? 22.663 0.975 -7.839 1.00 46.66 84 TYR A O 1
ATOM 666 N N . SER A 1 85 ? 22.916 0.016 -9.845 1.00 38.09 85 SER A N 1
ATOM 667 C CA . SER A 1 85 ? 24.372 0.108 -9.867 1.00 38.09 85 SER A CA 1
ATOM 668 C C . SER A 1 85 ? 24.763 1.384 -10.613 1.00 38.09 85 SER A C 1
ATOM 670 O O . SER A 1 85 ? 24.516 1.469 -11.815 1.00 38.09 85 SER A O 1
ATOM 672 N N . GLU A 1 86 ? 25.400 2.272 -9.841 1.00 37.88 86 GLU A N 1
ATOM 673 C CA . GLU A 1 86 ? 26.043 3.565 -10.154 1.00 37.88 86 GLU A CA 1
ATOM 674 C C . GLU A 1 86 ? 25.165 4.824 -10.102 1.00 37.88 86 GLU A C 1
ATOM 676 O O . GLU A 1 86 ? 24.319 5.050 -10.994 1.00 37.88 86 GLU A O 1
#

Foldseek 3Di:
DDQDAAEEEEDLVVVDPPPPVVVVVPPHHYDNDLVVVLVVLVVCLPHQYEYEYEPVCCVVNCVSCVPRPNDPYYHYDHDDPVPPDD

Sequence (86 aa):
MMLQYNILWLDQNSSDPMSSFRAKLGDAQTFTNVNDCIQYIQSHPNDPIYLIVSGSLAKEVVPVIYESSNLVQIFLFCGSISTYSE